Protein AF-K2EA27-F1 (afdb_monomer)

Foldseek 3Di:
DDPLLVVLLVLLVVLQVLLVVLVCCLPPVVVVDPDDPVCVVVSVVSNVSSVVSNVSSVVSVVVD

Secondary structure (DSSP, 8-state):
--HHHHHHHHHHHHHHHHHHHHHHHHHHHHHHS---GGGHHHHHHHHHHHHHHHHHHHHHHHT-

Radius of gyration: 14.88 Å; Cα contacts (8 Å, |Δi|>4): 49; chains: 1; bounding box: 39×12×37 Å

pLDDT: mean 91.09, std 9.03, range [53.81, 98.0]

Solvent-accessible surface area (backbone atoms only — not comparable to full-atom values): 3400 Å² total; per-residue (Å²): 134,58,73,66,60,56,50,39,48,54,53,19,54,51,24,43,54,51,15,52,50,25,44,42,50,48,66,48,48,56,76,79,41,88,80,45,84,82,48,51,64,55,41,48,49,32,42,50,50,16,53,50,29,40,51,51,16,50,54,44,57,72,71,111

Sequence (64 aa):
MTSKKVWDNLVSDLFVNMAAGWFGAVFIVPAFSSITIQSVPLLTIDLMLGILFLRLAFKLRLTE

Nearest PDB structures (foldseek):
  6uuj-assembly2_E  TM=5.931E-01  e=3.293E+00  Mycobacterium tuberculosis H37Rv
  5u0p-assembly1_V  TM=6.487E-01  e=9.741E+00  Schizosaccharomyces pombe
  1wp8-assembly1_A  TM=4.654E-01  e=4.727E+00  Henipavirus hendraense

Mean predicted aligned error: 4.5 Å

Structure (mmCIF, N/CA/C/O backbone):
data_AF-K2EA27-F1
#
_entry.id   AF-K2EA27-F1
#
loop_
_atom_site.group_PDB
_atom_site.id
_atom_site.type_symbol
_atom_site.label_atom_id
_atom_site.label_alt_id
_atom_site.label_comp_id
_atom_site.label_asym_id
_atom_site.label_entity_id
_atom_site.label_seq_id
_atom_site.pdbx_PDB_ins_code
_atom_site.Cartn_x
_atom_site.Cartn_y
_atom_site.Cartn_z
_atom_site.occupancy
_atom_site.B_iso_or_equiv
_atom_site.auth_seq_id
_atom_site.auth_comp_id
_atom_site.auth_asym_id
_atom_site.auth_atom_id
_atom_site.pdbx_PDB_model_num
ATOM 1 N N . MET A 1 1 ? -23.584 -2.409 18.689 1.00 58.78 1 MET A N 1
ATOM 2 C CA . MET A 1 1 ? -22.397 -1.877 17.983 1.00 58.78 1 MET A CA 1
ATOM 3 C C . MET A 1 1 ? -22.420 -0.364 18.144 1.00 58.78 1 MET A C 1
ATOM 5 O O . MET A 1 1 ? -23.445 0.232 17.844 1.00 58.78 1 MET A O 1
ATOM 9 N N . THR A 1 2 ? -21.396 0.254 18.732 1.00 77.62 2 THR A N 1
ATOM 10 C CA . THR A 1 2 ? -21.369 1.717 18.918 1.00 77.62 2 THR A CA 1
ATOM 11 C C . THR A 1 2 ? -21.004 2.399 17.597 1.00 77.62 2 THR A C 1
ATOM 13 O O . THR A 1 2 ? -20.192 1.867 16.846 1.00 77.62 2 THR A O 1
ATOM 16 N N . SER A 1 3 ? -21.580 3.574 17.310 1.00 79.56 3 SER A N 1
ATOM 17 C CA . SER A 1 3 ? -21.323 4.337 16.068 1.00 79.56 3 SER A CA 1
ATOM 18 C C . SER A 1 3 ? -19.821 4.511 15.788 1.00 79.56 3 SER A C 1
ATOM 20 O O . SER A 1 3 ? -19.365 4.302 14.669 1.00 79.56 3 SER A O 1
ATOM 22 N N . LYS A 1 4 ? -19.027 4.753 16.839 1.00 81.81 4 LYS A N 1
ATOM 23 C CA . LYS A 1 4 ? -17.563 4.849 16.762 1.00 81.81 4 LYS A CA 1
ATOM 24 C C . LYS A 1 4 ? -16.899 3.605 16.149 1.00 81.81 4 LYS A C 1
ATOM 26 O O . LYS A 1 4 ? -16.072 3.751 15.264 1.00 81.81 4 LYS A O 1
ATOM 31 N N . LYS A 1 5 ? -17.313 2.395 16.549 1.00 82.25 5 LYS A N 1
ATOM 32 C CA . LYS A 1 5 ? -16.752 1.136 16.020 1.00 82.25 5 LYS A CA 1
ATOM 33 C C . LYS A 1 5 ? -17.045 0.947 14.531 1.00 82.25 5 LYS A C 1
ATOM 35 O O . LYS A 1 5 ? -16.214 0.432 13.799 1.00 82.25 5 LYS A O 1
ATOM 40 N N . VAL A 1 6 ? -18.222 1.379 14.075 1.00 88.50 6 VAL A N 1
ATOM 41 C CA . VAL A 1 6 ? -18.582 1.314 12.650 1.00 88.50 6 VAL A CA 1
ATOM 42 C C . VAL A 1 6 ? -17.688 2.245 11.830 1.00 88.50 6 VAL A C 1
ATOM 44 O O . VAL A 1 6 ? -17.195 1.849 10.778 1.00 88.50 6 VAL A O 1
ATOM 47 N N . TRP A 1 7 ? -17.434 3.456 12.332 1.00 91.31 7 TRP A N 1
ATOM 48 C CA . TRP A 1 7 ? -16.533 4.408 11.683 1.00 91.31 7 TRP A CA 1
ATOM 49 C C . TRP A 1 7 ? -15.078 3.938 11.673 1.00 91.31 7 TRP A C 1
ATOM 51 O O . TRP A 1 7 ? -14.441 4.015 10.626 1.00 91.31 7 TRP A O 1
ATOM 61 N N . ASP A 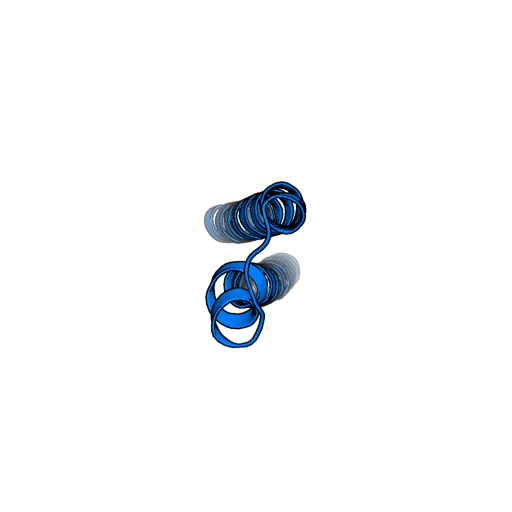1 8 ? -14.568 3.406 12.786 1.00 91.06 8 ASP A N 1
ATOM 62 C CA . ASP A 1 8 ? -13.197 2.885 12.860 1.00 91.06 8 ASP A CA 1
ATOM 63 C C . ASP A 1 8 ? -12.981 1.745 11.843 1.00 91.06 8 ASP A C 1
ATOM 65 O O . ASP A 1 8 ? -11.956 1.716 11.156 1.00 91.06 8 ASP A O 1
ATOM 69 N N . ASN A 1 9 ? -13.982 0.875 11.656 1.00 91.12 9 ASN A N 1
ATOM 70 C CA . ASN A 1 9 ? -13.935 -0.207 10.668 1.00 91.12 9 ASN A CA 1
ATOM 71 C C . ASN A 1 9 ? -14.014 0.303 9.225 1.00 91.12 9 ASN A C 1
ATOM 73 O O . ASN A 1 9 ? -13.206 -0.111 8.398 1.00 91.12 9 ASN A O 1
ATOM 77 N N . LEU A 1 10 ? -14.896 1.263 8.930 1.00 94.44 10 LEU A N 1
ATOM 78 C CA . LEU A 1 10 ? -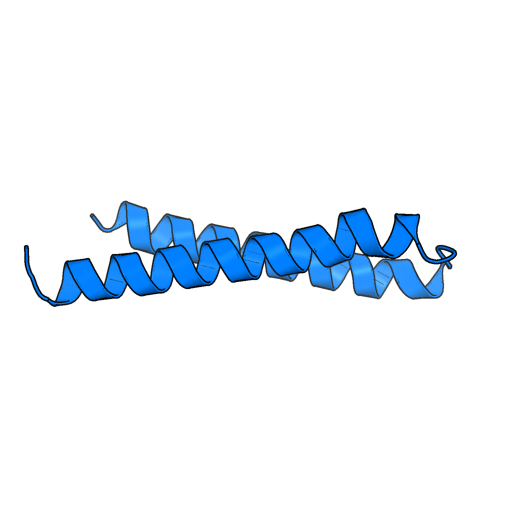14.958 1.896 7.605 1.00 94.44 10 LEU A CA 1
ATOM 79 C C . LEU A 1 10 ? -13.633 2.569 7.223 1.00 94.44 10 LEU A C 1
ATOM 81 O O . LEU A 1 10 ? -13.175 2.452 6.087 1.00 94.44 10 LEU A O 1
ATOM 85 N N . VAL A 1 11 ? -13.005 3.271 8.168 1.00 94.25 11 VAL A N 1
ATOM 86 C CA . VAL A 1 11 ? -11.717 3.933 7.936 1.00 94.25 11 VAL A CA 1
ATOM 87 C C . VAL A 1 11 ? -10.592 2.903 7.796 1.00 94.25 11 VAL A C 1
ATOM 89 O O . VAL A 1 11 ? -9.716 3.074 6.948 1.00 94.25 11 VAL A O 1
ATOM 92 N N . SER A 1 12 ? -10.622 1.815 8.574 1.00 95.62 12 SER A N 1
ATOM 93 C CA . SER A 1 12 ? -9.680 0.702 8.418 1.00 95.62 12 SER A CA 1
ATOM 94 C C . SER A 1 12 ? -9.774 0.084 7.019 1.00 95.62 12 SER A C 1
ATOM 96 O O . SER A 1 12 ? -8.758 -0.006 6.330 1.00 95.62 12 SER A O 1
ATOM 98 N N . ASP A 1 13 ? -10.982 -0.237 6.549 1.00 95.88 13 ASP A N 1
ATOM 99 C CA . ASP A 1 13 ? -11.215 -0.811 5.218 1.00 95.88 13 ASP A CA 1
ATOM 100 C C . ASP A 1 13 ? -10.773 0.140 4.095 1.00 95.88 13 ASP A C 1
ATOM 102 O O . ASP A 1 13 ? -10.152 -0.280 3.113 1.00 95.88 13 ASP A O 1
ATOM 106 N N . LEU A 1 14 ? -11.014 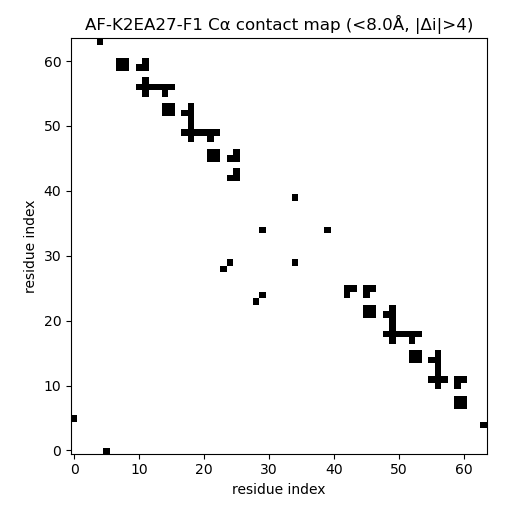1.446 4.256 1.00 96.81 14 LEU A N 1
ATOM 107 C CA . LEU A 1 14 ? -10.520 2.462 3.328 1.00 96.81 14 LEU A CA 1
ATOM 108 C C . LEU A 1 14 ? -8.984 2.460 3.253 1.00 96.81 14 LEU A C 1
ATOM 110 O O . LEU A 1 14 ? -8.420 2.513 2.159 1.00 96.81 14 LEU A O 1
ATOM 114 N N . PHE A 1 15 ? -8.297 2.376 4.395 1.00 97.50 15 PHE A N 1
ATOM 115 C CA . PHE A 1 15 ? -6.837 2.316 4.430 1.00 97.50 15 PHE A CA 1
ATOM 116 C C . PHE A 1 15 ? -6.276 1.017 3.845 1.00 97.50 15 PHE A C 1
ATOM 118 O O . PHE A 1 15 ? -5.243 1.068 3.177 1.00 97.50 15 PHE A O 1
ATOM 125 N N . VAL A 1 16 ? -6.953 -0.123 4.020 1.00 97.62 16 VAL A N 1
ATOM 126 C CA . VAL A 1 16 ? -6.579 -1.377 3.342 1.00 97.62 16 VAL A CA 1
ATOM 127 C C . VAL A 1 16 ? -6.665 -1.215 1.824 1.00 97.62 16 VAL A C 1
ATOM 129 O O . VAL A 1 16 ? -5.716 -1.559 1.120 1.00 97.62 16 VAL A O 1
ATOM 132 N N . ASN A 1 17 ? -7.756 -0.638 1.313 1.00 97.69 17 ASN A N 1
ATOM 133 C CA . ASN A 1 17 ? -7.926 -0.412 -0.125 1.00 97.69 17 ASN A CA 1
ATOM 134 C C . ASN A 1 17 ? -6.889 0.570 -0.687 1.00 97.69 17 ASN A C 1
ATOM 136 O O . ASN A 1 17 ? -6.329 0.330 -1.757 1.00 97.69 17 ASN A O 1
ATOM 140 N N . MET A 1 18 ? -6.572 1.641 0.047 1.00 96.94 18 MET A N 1
ATOM 141 C CA . MET A 1 18 ? -5.489 2.547 -0.342 1.00 96.94 18 MET A CA 1
ATOM 142 C C . MET A 1 18 ? -4.133 1.837 -0.361 1.00 96.94 18 MET A C 1
ATOM 144 O O . MET A 1 18 ? -3.397 1.977 -1.335 1.00 96.94 18 MET A O 1
ATOM 148 N N . ALA A 1 19 ? -3.808 1.038 0.661 1.00 97.88 19 ALA A N 1
ATOM 149 C CA . ALA A 1 19 ? -2.569 0.263 0.695 1.00 97.88 19 ALA A CA 1
ATOM 150 C C . ALA A 1 19 ? -2.454 -0.684 -0.510 1.00 97.88 19 ALA A C 1
ATOM 152 O O . ALA A 1 19 ? -1.409 -0.733 -1.156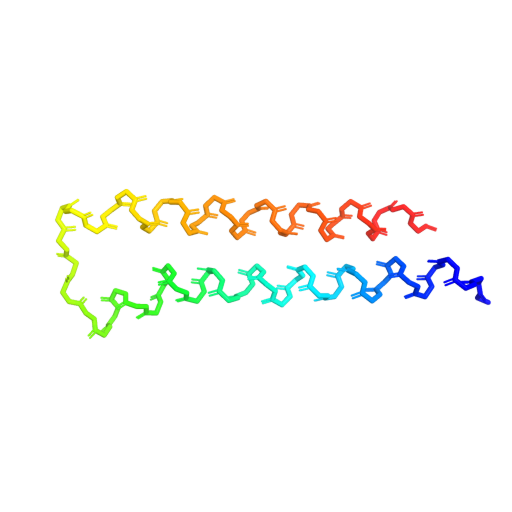 1.00 97.88 19 ALA A O 1
ATOM 153 N N . ALA A 1 20 ? -3.543 -1.378 -0.857 1.00 97.19 20 ALA A N 1
ATOM 154 C CA . ALA A 1 20 ? -3.599 -2.240 -2.033 1.00 97.19 20 ALA A CA 1
ATOM 155 C C . ALA A 1 20 ? -3.349 -1.465 -3.338 1.00 97.19 20 ALA A C 1
ATOM 157 O O . ALA A 1 20 ? -2.631 -1.961 -4.202 1.00 97.19 20 ALA A O 1
ATOM 158 N N . GLY A 1 21 ? -3.873 -0.241 -3.464 1.00 97.06 21 GLY A N 1
ATOM 159 C CA . GLY A 1 21 ? -3.602 0.637 -4.606 1.00 97.06 21 GLY A CA 1
ATOM 160 C C . GLY A 1 21 ? -2.116 0.976 -4.757 1.00 97.06 21 GLY A C 1
ATOM 161 O O . GLY A 1 21 ? -1.559 0.821 -5.842 1.00 97.06 21 GLY A O 1
ATOM 162 N N . TRP A 1 22 ? -1.451 1.360 -3.664 1.00 97.81 22 TRP A N 1
ATOM 163 C CA . TRP A 1 22 ? -0.016 1.664 -3.675 1.00 97.81 22 TRP A CA 1
ATOM 164 C C . TRP A 1 22 ? 0.849 0.430 -3.939 1.00 97.81 22 TRP A C 1
ATOM 166 O O . TRP A 1 22 ? 1.773 0.492 -4.744 1.00 97.81 22 TRP A O 1
ATOM 176 N N . PHE A 1 23 ? 0.529 -0.723 -3.346 1.00 97.00 23 PHE A N 1
ATOM 177 C CA . PHE A 1 23 ? 1.218 -1.972 -3.687 1.00 97.00 23 PHE A CA 1
ATOM 178 C C . PHE A 1 23 ? 0.980 -2.374 -5.144 1.00 97.00 23 PHE A C 1
ATOM 180 O O . P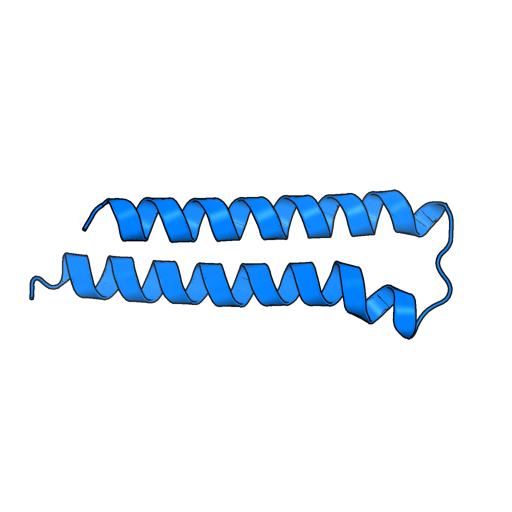HE A 1 23 ? 1.904 -2.828 -5.814 1.00 97.00 23 PHE A O 1
ATOM 187 N N . GLY A 1 24 ? -0.226 -2.148 -5.664 1.00 95.25 24 GLY A N 1
ATOM 188 C CA . GLY A 1 24 ? -0.527 -2.290 -7.082 1.00 95.25 24 GLY A CA 1
ATOM 189 C C . GLY A 1 24 ? 0.389 -1.419 -7.937 1.00 95.25 24 GLY A C 1
ATOM 190 O O . GLY A 1 24 ? 1.010 -1.929 -8.861 1.00 95.25 24 GLY A O 1
ATOM 191 N N . ALA A 1 25 ? 0.558 -0.140 -7.595 1.00 93.56 25 ALA A N 1
ATOM 192 C CA . ALA A 1 25 ? 1.501 0.732 -8.291 1.00 93.56 25 ALA A CA 1
ATOM 193 C C . ALA A 1 25 ? 2.927 0.152 -8.275 1.00 93.56 25 ALA A C 1
ATOM 195 O O . ALA A 1 25 ? 3.559 0.054 -9.322 1.00 93.56 25 ALA A O 1
ATOM 196 N N . VAL A 1 26 ? 3.392 -0.346 -7.127 1.00 95.62 26 VAL A N 1
ATOM 197 C CA . VAL A 1 26 ? 4.743 -0.912 -6.983 1.00 95.62 26 VAL A CA 1
ATOM 198 C C . VAL A 1 26 ? 4.956 -2.190 -7.793 1.00 95.62 26 VAL A C 1
ATOM 200 O O . VAL A 1 26 ? 6.015 -2.354 -8.391 1.00 95.62 26 VAL A O 1
ATOM 203 N N . PHE A 1 27 ? 3.997 -3.117 -7.806 1.00 93.12 27 PHE A N 1
ATOM 204 C CA . PHE A 1 27 ? 4.191 -4.441 -8.414 1.00 93.12 27 PHE A CA 1
ATOM 205 C C . PHE A 1 27 ? 3.666 -4.545 -9.847 1.00 93.12 27 PHE A C 1
ATOM 207 O O . PHE A 1 27 ? 4.169 -5.350 -10.628 1.00 93.12 27 PHE A O 1
ATOM 214 N N . ILE A 1 28 ? 2.659 -3.746 -10.201 1.00 93.75 28 ILE A N 1
ATOM 215 C CA . ILE A 1 28 ? 1.970 -3.825 -11.492 1.00 93.75 28 ILE A CA 1
ATOM 216 C C . ILE A 1 28 ? 2.564 -2.819 -12.479 1.00 93.75 28 ILE A C 1
ATOM 218 O O . ILE A 1 28 ? 2.854 -3.197 -13.609 1.00 93.75 28 ILE A O 1
ATOM 222 N N . VAL A 1 29 ? 2.809 -1.561 -12.087 1.00 91.31 29 VAL A N 1
ATOM 223 C CA . VAL A 1 29 ? 3.321 -0.534 -13.024 1.00 91.31 29 VAL A CA 1
ATOM 224 C C . VAL A 1 29 ? 4.656 -0.945 -13.661 1.00 91.31 29 VAL A C 1
ATOM 226 O O . VAL A 1 29 ? 4.777 -0.819 -14.883 1.00 91.31 29 VAL A O 1
ATOM 229 N N . PRO A 1 30 ? 5.626 -1.520 -12.927 1.00 89.56 30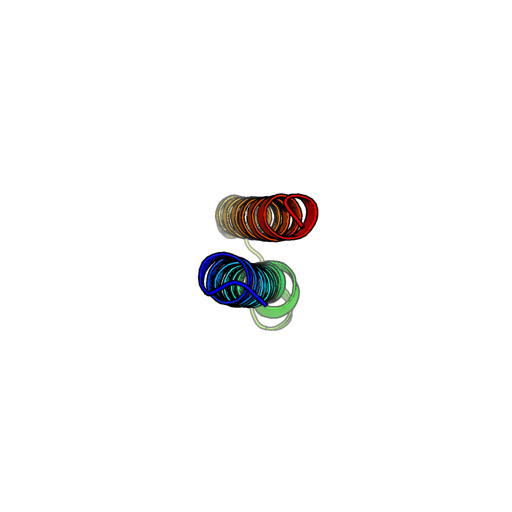 PRO A N 1
ATOM 230 C CA . PRO A 1 30 ? 6.861 -2.028 -13.525 1.00 89.56 30 PRO A CA 1
ATOM 231 C C . PRO A 1 30 ? 6.687 -3.191 -14.506 1.00 89.56 30 PRO A C 1
ATOM 233 O O . PRO A 1 30 ? 7.565 -3.429 -15.328 1.00 89.56 30 PRO A O 1
ATOM 236 N N . ALA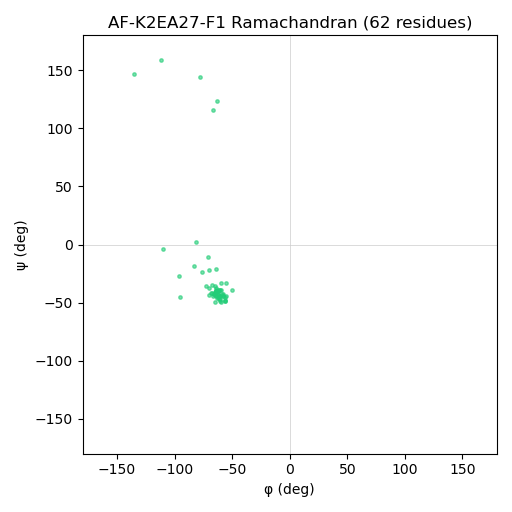 A 1 31 ? 5.577 -3.932 -14.435 1.00 90.25 31 ALA A N 1
ATOM 237 C CA . ALA A 1 31 ? 5.293 -5.014 -15.377 1.00 90.25 31 ALA A CA 1
ATOM 238 C C . ALA A 1 31 ? 4.811 -4.487 -16.742 1.00 90.25 31 ALA A C 1
ATOM 240 O O . ALA A 1 31 ? 4.961 -5.171 -17.752 1.00 90.25 31 ALA A O 1
ATOM 241 N N . PHE A 1 32 ? 4.254 -3.270 -16.778 1.00 91.38 32 PHE A N 1
ATOM 242 C CA . PHE A 1 32 ? 3.735 -2.626 -17.991 1.00 91.38 32 PHE A CA 1
ATOM 243 C C . PHE A 1 32 ? 4.576 -1.431 -18.463 1.00 91.38 32 PHE A C 1
ATOM 245 O O . PHE A 1 32 ? 4.290 -0.857 -19.513 1.00 91.38 32 PHE A O 1
ATOM 252 N N . SER A 1 33 ? 5.608 -1.044 -17.713 1.00 87.38 33 SER A N 1
ATOM 253 C CA . SER A 1 33 ? 6.500 0.066 -18.048 1.00 87.38 33 SER A CA 1
ATOM 254 C C . SER A 1 33 ? 7.960 -0.313 -17.828 1.00 87.38 33 SER A C 1
ATOM 256 O O . SER A 1 33 ? 8.292 -1.085 -16.932 1.00 87.38 33 SER A O 1
ATOM 258 N N . SER A 1 34 ? 8.856 0.230 -18.650 1.00 87.06 34 SER A N 1
ATOM 259 C CA . SER A 1 34 ? 10.290 -0.011 -18.495 1.00 87.06 34 SER A CA 1
ATOM 260 C C . SER A 1 34 ? 10.797 0.627 -17.202 1.00 87.06 34 SER A C 1
ATOM 262 O O . SER A 1 34 ? 10.809 1.853 -17.075 1.00 87.06 34 SER A O 1
ATOM 264 N N . ILE A 1 35 ? 11.261 -0.196 -16.259 1.00 86.69 35 ILE A N 1
ATOM 265 C CA . ILE A 1 35 ? 11.912 0.287 -15.037 1.00 86.69 35 ILE A CA 1
ATOM 266 C C . ILE A 1 35 ? 13.186 1.035 -15.425 1.00 86.69 35 ILE A C 1
ATOM 268 O O . ILE A 1 35 ? 14.089 0.484 -16.054 1.00 86.69 35 ILE A O 1
ATOM 272 N N . THR A 1 36 ? 13.280 2.288 -14.998 1.00 88.69 36 THR A N 1
ATOM 273 C CA . THR A 1 36 ? 14.507 3.085 -15.089 1.00 88.69 36 THR A CA 1
ATOM 274 C C . THR A 1 36 ? 15.063 3.345 -13.694 1.00 88.69 36 THR A C 1
ATOM 276 O O . THR A 1 36 ? 14.328 3.329 -12.707 1.00 88.69 36 THR A O 1
ATOM 279 N N . ILE A 1 37 ? 16.356 3.660 -13.589 1.00 87.94 37 ILE A N 1
ATOM 280 C CA . ILE A 1 37 ? 16.985 4.042 -12.309 1.00 87.94 37 ILE A CA 1
ATOM 281 C C . ILE A 1 37 ? 16.240 5.223 -11.656 1.00 87.94 37 ILE A C 1
ATOM 283 O O . ILE A 1 37 ? 16.104 5.274 -10.437 1.00 87.94 37 ILE A O 1
ATOM 287 N N . GLN A 1 38 ? 15.687 6.131 -12.466 1.00 89.94 38 GLN A N 1
ATOM 288 C CA . GLN A 1 38 ? 14.908 7.282 -12.000 1.00 89.94 38 GLN A CA 1
ATOM 289 C C . GLN A 1 38 ? 13.538 6.904 -11.411 1.00 89.94 38 GLN A C 1
ATOM 291 O O . GLN A 1 38 ? 12.996 7.666 -10.617 1.00 89.94 38 GLN A O 1
ATOM 296 N N . SER A 1 39 ? 12.984 5.738 -11.760 1.00 89.75 39 SER A N 1
ATOM 297 C CA . SER A 1 39 ? 11.694 5.260 -11.236 1.00 89.75 39 SER A CA 1
ATOM 298 C C . SER A 1 39 ? 11.796 4.566 -9.871 1.00 89.75 39 SER A C 1
ATOM 300 O O . SER A 1 39 ? 10.806 4.483 -9.149 1.00 89.75 39 SER A O 1
ATOM 302 N N . VAL A 1 40 ? 12.993 4.122 -9.468 1.00 91.25 40 VAL A N 1
ATOM 303 C CA . VAL A 1 40 ? 13.212 3.395 -8.203 1.00 91.25 40 VAL A CA 1
ATOM 304 C C . VAL A 1 40 ? 12.850 4.223 -6.957 1.00 91.25 40 VAL A C 1
ATOM 306 O O . VAL A 1 40 ? 12.174 3.683 -6.077 1.00 91.25 40 VAL A O 1
ATOM 309 N N . PRO A 1 41 ? 13.217 5.519 -6.847 1.00 94.69 41 PRO A N 1
ATOM 310 C CA . PRO A 1 41 ? 12.802 6.344 -5.713 1.00 94.69 41 PRO A CA 1
ATOM 311 C C . PRO A 1 41 ? 11.282 6.491 -5.615 1.00 94.69 41 PRO A C 1
ATOM 313 O O . PRO A 1 41 ? 10.739 6.423 -4.516 1.00 94.69 41 PRO A O 1
ATOM 316 N N . LEU A 1 42 ? 10.593 6.638 -6.753 1.00 93.88 42 LEU A N 1
ATOM 317 C CA . LEU A 1 42 ? 9.136 6.764 -6.793 1.00 93.88 42 LEU A CA 1
ATOM 318 C C . LEU A 1 42 ? 8.461 5.476 -6.303 1.00 93.88 42 LEU A C 1
ATOM 320 O O . LEU A 1 42 ? 7.669 5.525 -5.369 1.00 93.88 42 LEU A O 1
ATOM 324 N N . LEU A 1 43 ? 8.877 4.320 -6.829 1.00 94.00 43 LEU A N 1
ATOM 325 C CA . LEU A 1 43 ? 8.388 3.007 -6.388 1.00 94.00 43 LEU A CA 1
ATOM 326 C C . LEU A 1 43 ? 8.668 2.754 -4.897 1.00 94.00 43 LEU A C 1
ATOM 328 O O . LEU A 1 43 ? 7.883 2.110 -4.206 1.00 94.00 43 LEU A O 1
ATOM 332 N N . THR A 1 44 ? 9.780 3.278 -4.375 1.00 95.19 44 THR A N 1
ATOM 333 C CA . THR A 1 44 ? 10.097 3.187 -2.943 1.00 95.19 44 THR A CA 1
ATOM 334 C C . THR A 1 44 ? 9.128 4.024 -2.108 1.00 95.19 44 THR A C 1
ATOM 336 O O . THR A 1 44 ? 8.677 3.563 -1.061 1.00 95.19 44 THR A O 1
ATOM 339 N N . ILE A 1 45 ? 8.776 5.232 -2.561 1.00 96.38 45 ILE A N 1
ATOM 340 C CA . ILE A 1 45 ? 7.774 6.078 -1.898 1.00 96.38 45 ILE A CA 1
ATOM 341 C C . ILE A 1 45 ? 6.406 5.393 -1.921 1.00 96.38 45 ILE A C 1
ATOM 343 O O . ILE A 1 45 ? 5.769 5.302 -0.873 1.00 96.38 45 ILE A O 1
ATOM 347 N N . ASP A 1 46 ? 5.994 4.849 -3.067 1.00 96.94 46 ASP A N 1
ATOM 348 C CA . ASP A 1 46 ? 4.732 4.116 -3.200 1.00 96.94 46 ASP A CA 1
ATOM 349 C C . ASP A 1 46 ? 4.688 2.922 -2.233 1.00 96.94 46 ASP A C 1
ATOM 351 O O . ASP A 1 46 ? 3.712 2.734 -1.503 1.00 96.94 46 ASP A O 1
ATOM 355 N N . LEU A 1 47 ? 5.784 2.163 -2.128 1.00 97.38 47 LEU A N 1
ATOM 356 C CA . LEU A 1 47 ? 5.895 1.050 -1.184 1.00 97.38 47 LEU A CA 1
ATOM 357 C C . LEU A 1 47 ? 5.773 1.520 0.273 1.00 97.38 47 LEU A C 1
ATOM 359 O O . LEU A 1 47 ? 5.050 0.909 1.064 1.00 97.38 47 LEU A O 1
ATOM 363 N N . MET A 1 48 ? 6.449 2.614 0.632 1.00 98.00 48 MET A N 1
ATOM 364 C CA . MET A 1 48 ? 6.388 3.192 1.978 1.00 98.00 48 MET A CA 1
ATOM 365 C C . MET A 1 48 ? 4.981 3.693 2.322 1.00 98.00 48 MET A C 1
ATOM 367 O O . MET A 1 48 ? 4.514 3.473 3.441 1.00 98.00 48 MET A O 1
ATOM 371 N N . LEU A 1 49 ? 4.284 4.322 1.371 1.00 97.38 49 LEU A N 1
ATOM 372 C CA . LEU A 1 49 ? 2.899 4.763 1.538 1.00 97.38 49 LEU A CA 1
ATOM 373 C C . LEU A 1 49 ? 1.955 3.570 1.715 1.00 97.38 49 LEU A C 1
ATOM 375 O O . LEU A 1 49 ? 1.131 3.581 2.630 1.00 97.38 49 LEU A O 1
ATOM 379 N N . GLY A 1 50 ? 2.123 2.510 0.920 1.00 97.69 50 GLY A N 1
ATOM 380 C CA . GLY A 1 50 ? 1.375 1.262 1.079 1.00 97.69 50 GLY A CA 1
ATOM 381 C C . GLY A 1 50 ? 1.530 0.660 2.479 1.00 97.69 50 GLY A C 1
ATOM 382 O O . GLY A 1 50 ? 0.537 0.361 3.147 1.00 97.69 50 GLY A O 1
ATOM 383 N N . ILE A 1 51 ? 2.768 0.561 2.978 1.00 97.81 51 ILE A N 1
ATOM 384 C CA . ILE A 1 51 ? 3.062 0.077 4.339 1.00 97.81 51 ILE A CA 1
ATOM 385 C 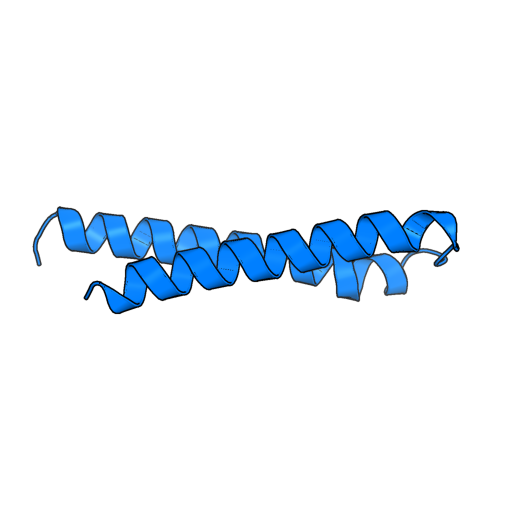C . ILE A 1 51 ? 2.446 0.997 5.402 1.00 97.81 51 ILE A C 1
ATOM 387 O O . ILE A 1 51 ? 1.877 0.510 6.383 1.00 97.81 51 ILE A O 1
ATOM 391 N N . LEU A 1 52 ? 2.538 2.319 5.227 1.00 97.81 52 LEU A N 1
ATOM 392 C CA . LEU A 1 52 ? 1.974 3.292 6.161 1.00 97.81 52 LEU A CA 1
ATOM 393 C C . LEU A 1 52 ? 0.453 3.136 6.279 1.00 97.81 52 LEU A C 1
ATOM 395 O O . LEU A 1 52 ? -0.060 3.042 7.396 1.00 97.81 52 LEU A O 1
ATOM 399 N N . PHE A 1 53 ? -0.262 3.061 5.154 1.00 97.50 53 PHE A N 1
ATOM 400 C CA . PHE A 1 53 ? -1.713 2.877 5.158 1.00 97.50 53 PHE A CA 1
ATOM 401 C C . PHE A 1 53 ? -2.118 1.530 5.752 1.00 97.50 53 PHE A C 1
ATOM 403 O O . PHE A 1 53 ? -3.021 1.484 6.586 1.00 97.50 53 PHE A O 1
ATOM 410 N N . LEU A 1 54 ? -1.393 0.453 5.440 1.00 96.69 54 LEU A N 1
ATOM 411 C CA . LEU A 1 54 ? -1.659 -0.854 6.038 1.00 96.69 54 LEU A CA 1
ATOM 412 C C . LEU A 1 54 ? -1.459 -0.834 7.564 1.00 96.69 54 LEU A C 1
ATOM 414 O O . LEU A 1 54 ? -2.261 -1.394 8.313 1.00 96.69 54 LEU A O 1
ATOM 418 N N . ARG A 1 55 ? -0.426 -0.136 8.048 1.00 96.75 55 ARG A N 1
ATOM 419 C CA . ARG A 1 55 ? -0.176 0.035 9.486 1.00 96.75 55 ARG A CA 1
ATOM 420 C C . ARG A 1 55 ? -1.283 0.839 10.171 1.00 96.75 55 ARG A C 1
ATOM 422 O O . ARG A 1 55 ? -1.671 0.496 11.288 1.00 96.75 55 ARG A O 1
ATOM 429 N N . LEU A 1 56 ? -1.784 1.898 9.532 1.00 94.94 56 LEU A N 1
ATOM 430 C CA . LEU A 1 56 ? -2.908 2.689 10.048 1.00 94.94 56 LEU A CA 1
ATOM 431 C C . LEU A 1 56 ? -4.191 1.855 10.119 1.00 94.94 56 LEU A C 1
ATOM 433 O O . LEU A 1 56 ? -4.852 1.861 11.158 1.00 94.94 56 LEU A O 1
ATOM 437 N N . ALA A 1 57 ? -4.487 1.080 9.071 1.00 95.25 57 ALA A N 1
ATOM 438 C CA . ALA A 1 57 ? -5.610 0.147 9.055 1.00 95.25 57 ALA A CA 1
ATOM 439 C C . ALA A 1 57 ? -5.533 -0.848 10.221 1.00 95.25 57 ALA A C 1
ATOM 441 O O . ALA A 1 57 ? -6.499 -1.016 10.969 1.00 95.25 57 ALA A O 1
ATOM 442 N N . PHE A 1 58 ? -4.359 -1.457 10.417 1.00 94.19 58 PHE A N 1
ATOM 443 C CA . PHE A 1 58 ? -4.120 -2.425 11.484 1.00 94.19 58 PHE A CA 1
ATOM 444 C C . PHE A 1 58 ? -4.296 -1.815 12.877 1.00 94.19 58 PHE A C 1
ATOM 446 O O . PHE A 1 58 ? -4.909 -2.428 13.746 1.00 94.19 58 PHE A O 1
ATOM 453 N N . LYS A 1 59 ? -3.815 -0.585 13.093 1.00 93.06 59 LYS A N 1
ATOM 454 C CA . LYS A 1 59 ? -3.972 0.112 14.376 1.00 93.06 59 LYS A CA 1
ATOM 455 C C . LYS A 1 59 ? -5.440 0.406 14.698 1.00 93.06 59 LYS A C 1
ATOM 457 O O . LYS A 1 59 ? -5.846 0.235 15.844 1.00 93.06 59 LYS A O 1
ATOM 462 N N . LEU A 1 60 ? -6.224 0.837 13.708 1.00 90.12 60 LEU A N 1
ATOM 463 C CA . LEU A 1 60 ? -7.656 1.091 13.895 1.00 90.12 60 LEU A CA 1
ATOM 464 C C . LEU A 1 60 ? -8.411 -0.191 14.241 1.00 90.12 60 LEU A C 1
ATOM 466 O O . LEU A 1 60 ? -9.240 -0.178 15.143 1.00 90.12 60 LEU A O 1
ATOM 470 N N . ARG A 1 61 ? -8.044 -1.307 13.605 1.00 87.00 61 ARG A N 1
ATOM 471 C CA . ARG A 1 61 ? -8.655 -2.614 13.862 1.00 87.00 61 ARG A CA 1
ATOM 472 C C . ARG A 1 61 ? -8.242 -3.227 15.202 1.00 87.00 61 ARG A C 1
ATOM 474 O O . ARG A 1 61 ? -9.051 -3.839 15.871 1.00 87.00 61 ARG A O 1
ATOM 481 N N . LEU A 1 62 ? -7.000 -3.028 15.643 1.00 72.88 62 LEU A N 1
ATOM 482 C CA . LEU A 1 62 ? -6.547 -3.462 16.974 1.00 72.88 62 LEU A CA 1
ATOM 483 C C . LEU A 1 62 ? -7.128 -2.641 18.134 1.00 72.88 62 LEU A C 1
ATOM 485 O O . LEU A 1 62 ? -6.944 -3.014 19.287 1.00 72.88 62 LEU A O 1
ATOM 489 N N . THR A 1 63 ? -7.778 -1.510 17.851 1.00 61.94 63 THR A N 1
ATOM 490 C CA . THR A 1 63 ? -8.486 -0.727 18.877 1.00 61.94 63 THR A CA 1
ATOM 491 C C . THR A 1 63 ? -9.888 -1.314 19.169 1.00 61.94 63 THR A C 1
ATOM 493 O O . THR A 1 63 ? -10.629 -0.749 19.977 1.00 61.94 6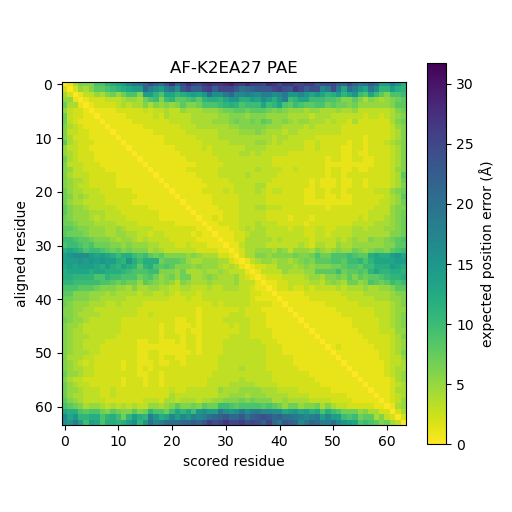3 THR A O 1
ATOM 496 N N . GLU A 1 64 ? -10.259 -2.435 18.527 1.00 53.81 64 GLU A N 1
ATOM 497 C CA . GLU A 1 64 ? -11.490 -3.215 18.772 1.00 53.81 64 GLU A CA 1
ATOM 498 C C . GLU A 1 64 ? -11.517 -3.947 20.120 1.00 53.81 64 GLU A C 1
ATOM 500 O O . GLU A 1 64 ? -12.637 -3.961 20.708 1.00 53.81 64 GLU A O 1
#